Protein AF-A0A0F9VNE6-F1 (afdb_monomer_lite)

Structure (mmCIF, N/CA/C/O backbone):
data_AF-A0A0F9VNE6-F1
#
_entry.id   AF-A0A0F9VNE6-F1
#
loop_
_atom_site.group_PDB
_atom_site.id
_atom_site.type_symbol
_atom_site.label_atom_id
_atom_site.label_alt_id
_atom_site.label_comp_id
_atom_site.label_asym_id
_atom_site.label_entity_id
_atom_site.label_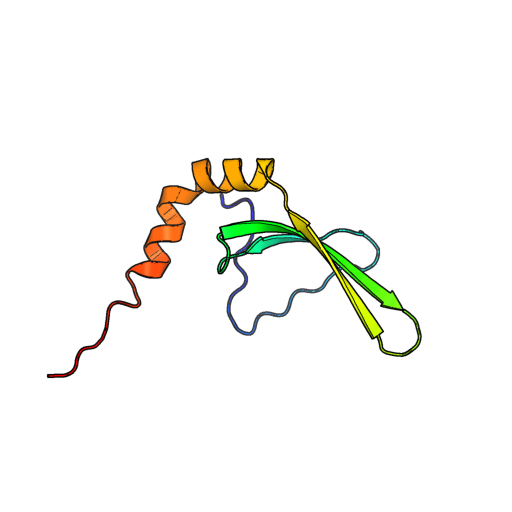seq_id
_atom_site.pdbx_PDB_ins_code
_atom_site.Cartn_x
_atom_site.Cartn_y
_atom_site.Cartn_z
_atom_site.occupancy
_atom_site.B_iso_or_equiv
_atom_site.auth_seq_id
_atom_site.auth_comp_id
_atom_site.auth_asym_id
_atom_site.auth_atom_id
_atom_site.pdbx_PDB_model_num
ATOM 1 N N . MET A 1 1 ? 19.843 -5.590 -2.878 1.00 41.28 1 MET A N 1
ATOM 2 C CA . MET A 1 1 ? 18.960 -5.589 -1.693 1.00 41.28 1 MET A CA 1
ATOM 3 C C . MET A 1 1 ? 17.568 -5.170 -2.147 1.00 41.28 1 MET A C 1
ATOM 5 O O . MET A 1 1 ? 17.446 -4.118 -2.769 1.00 41.28 1 MET A O 1
ATOM 9 N N . THR A 1 2 ? 16.545 -6.009 -1.977 1.00 52.09 2 THR A N 1
ATOM 10 C CA . THR A 1 2 ? 15.176 -5.672 -2.398 1.00 52.09 2 THR A CA 1
ATOM 11 C C . THR A 1 2 ? 14.571 -4.693 -1.400 1.00 52.09 2 THR A C 1
ATOM 13 O O . THR A 1 2 ? 14.543 -4.956 -0.206 1.00 52.09 2 THR A O 1
ATOM 16 N N . LYS A 1 3 ? 14.095 -3.543 -1.890 1.00 67.81 3 LYS A N 1
ATOM 17 C CA . LYS A 1 3 ? 13.498 -2.478 -1.063 1.00 67.81 3 LYS A CA 1
ATOM 18 C C . LYS A 1 3 ? 12.228 -2.919 -0.318 1.00 67.81 3 LYS A C 1
ATOM 20 O O . LYS A 1 3 ? 11.839 -2.276 0.647 1.00 67.81 3 LYS A O 1
ATOM 25 N N . TYR A 1 4 ? 11.585 -3.985 -0.786 1.00 72.94 4 TYR A N 1
ATOM 26 C CA . TYR A 1 4 ? 10.391 -4.569 -0.190 1.00 72.94 4 TYR A CA 1
ATOM 27 C C . TYR A 1 4 ? 10.702 -6.015 0.191 1.00 72.94 4 TYR A C 1
ATOM 29 O O . TYR A 1 4 ? 11.250 -6.758 -0.630 1.00 72.94 4 TYR A O 1
ATOM 37 N N . ASN A 1 5 ? 10.359 -6.396 1.419 1.00 73.25 5 ASN A N 1
ATOM 38 C CA . ASN A 1 5 ? 10.435 -7.783 1.859 1.00 73.25 5 ASN A CA 1
ATOM 39 C C . ASN A 1 5 ? 9.312 -8.570 1.183 1.00 73.25 5 ASN A C 1
ATOM 41 O O . ASN A 1 5 ? 8.169 -8.110 1.138 1.00 73.25 5 ASN A O 1
ATOM 45 N N . LYS A 1 6 ? 9.644 -9.736 0.628 1.00 79.94 6 LYS A N 1
ATOM 46 C CA . LYS A 1 6 ? 8.638 -10.638 0.073 1.00 79.94 6 LYS A CA 1
ATOM 47 C C . LYS A 1 6 ? 7.916 -11.321 1.235 1.00 79.94 6 LYS A C 1
ATOM 49 O O . LYS A 1 6 ? 8.571 -11.898 2.096 1.00 79.94 6 LYS A O 1
ATOM 54 N N . LEU A 1 7 ? 6.592 -11.229 1.246 1.00 80.31 7 LEU A N 1
ATOM 55 C CA . LEU A 1 7 ? 5.739 -12.032 2.118 1.00 80.31 7 LEU A CA 1
ATOM 56 C C . LEU A 1 7 ? 5.410 -13.329 1.371 1.00 80.31 7 LEU A C 1
ATOM 58 O O . LEU A 1 7 ? 5.035 -13.270 0.199 1.00 80.31 7 LEU A O 1
ATOM 62 N N . GLU A 1 8 ? 5.614 -14.472 2.022 1.00 81.88 8 GLU A N 1
ATOM 63 C CA . GLU A 1 8 ? 5.235 -15.788 1.492 1.00 81.88 8 GLU A CA 1
ATOM 64 C C . GLU A 1 8 ? 3.857 -16.201 2.024 1.00 81.88 8 GLU A C 1
ATOM 66 O O . GLU A 1 8 ? 3.368 -15.665 3.025 1.00 81.88 8 GLU A O 1
ATOM 71 N N . ASP A 1 9 ? 3.241 -17.176 1.364 1.00 80.44 9 ASP A N 1
ATOM 72 C CA . ASP A 1 9 ? 1.936 -17.702 1.753 1.00 80.44 9 ASP A CA 1
ATOM 73 C C . ASP A 1 9 ? 1.946 -18.214 3.204 1.00 80.44 9 ASP A C 1
ATOM 75 O O . ASP A 1 9 ? 2.868 -18.903 3.645 1.00 80.44 9 ASP A O 1
ATOM 79 N N . GLY A 1 10 ? 0.907 -17.857 3.963 1.00 83.31 10 GLY A N 1
ATOM 80 C CA . GLY A 1 10 ? 0.779 -18.199 5.383 1.00 83.31 10 GLY A CA 1
ATOM 81 C C . GLY A 1 10 ? 1.536 -17.277 6.346 1.00 83.31 10 GLY A C 1
ATOM 82 O O . GLY A 1 10 ? 1.387 -17.430 7.558 1.00 83.31 10 GLY A O 1
ATOM 83 N N . MET A 1 11 ? 2.305 -16.294 5.856 1.00 82.00 11 MET A N 1
ATOM 84 C CA . MET A 1 11 ? 2.948 -15.304 6.723 1.00 82.00 11 MET A CA 1
ATOM 85 C C . MET A 1 11 ? 1.984 -14.183 7.118 1.00 82.00 11 MET A C 1
ATOM 87 O O . MET A 1 11 ? 1.470 -13.448 6.275 1.00 82.00 11 MET A O 1
ATOM 91 N N . GLY A 1 12 ? 1.786 -14.013 8.425 1.00 76.31 12 GLY A N 1
ATOM 92 C CA . GLY A 1 12 ? 1.158 -12.818 8.981 1.00 76.31 12 GLY A CA 1
ATOM 93 C C . GLY A 1 12 ? 2.121 -11.630 8.972 1.00 76.31 12 GLY A C 1
ATOM 94 O O . GLY A 1 12 ? 3.329 -11.793 9.143 1.00 76.31 12 GLY A O 1
ATOM 95 N N . TYR A 1 13 ? 1.585 -10.423 8.804 1.00 77.06 13 TYR A N 1
ATOM 96 C CA . TYR A 1 13 ? 2.332 -9.179 8.968 1.00 77.06 13 TYR A CA 1
ATOM 97 C C . TYR A 1 13 ? 1.640 -8.329 10.029 1.00 77.06 13 TYR A C 1
ATOM 99 O O . TYR A 1 13 ? 0.457 -8.013 9.896 1.00 77.06 13 TYR A O 1
ATOM 107 N N . LEU A 1 14 ? 2.369 -7.986 11.092 1.00 74.94 14 LEU A N 1
ATOM 108 C CA . LEU A 1 14 ? 1.865 -7.083 12.120 1.00 74.94 14 LEU A CA 1
ATOM 109 C C . LEU A 1 14 ? 1.947 -5.653 11.596 1.00 74.94 14 LEU A C 1
ATOM 111 O O . LEU A 1 14 ? 3.015 -5.187 11.205 1.00 74.94 14 LEU A O 1
ATOM 115 N N . VAL A 1 15 ? 0.805 -4.977 11.582 1.00 71.62 15 VAL A N 1
ATOM 116 C CA . VAL A 1 15 ? 0.715 -3.565 11.222 1.00 71.62 15 VAL A CA 1
ATOM 117 C C . VAL A 1 15 ? 0.689 -2.772 12.516 1.00 71.62 15 VAL A C 1
ATOM 119 O O . VAL A 1 15 ? -0.208 -2.966 13.335 1.00 71.62 15 VAL A O 1
ATOM 122 N N . ASP A 1 16 ? 1.676 -1.898 12.696 1.00 70.38 16 ASP A N 1
ATOM 123 C CA . ASP A 1 16 ? 1.633 -0.914 13.768 1.00 70.38 16 ASP A CA 1
ATOM 124 C C . ASP A 1 16 ? 0.554 0.119 13.431 1.00 70.38 16 ASP A C 1
ATOM 126 O O . ASP A 1 16 ? 0.648 0.847 12.443 1.00 70.38 16 ASP A O 1
ATOM 130 N N . THR A 1 17 ? -0.507 0.149 14.233 1.00 64.38 17 THR A N 1
ATOM 131 C CA . THR A 1 17 ? -1.644 1.053 14.037 1.00 64.38 17 THR A CA 1
ATOM 132 C C . THR A 1 17 ? -1.312 2.509 14.366 1.00 64.38 17 THR A C 1
ATOM 134 O O . THR A 1 17 ? -2.154 3.374 14.151 1.00 64.38 17 THR A O 1
ATOM 137 N N . THR A 1 18 ? -0.117 2.791 14.897 1.00 64.75 18 THR A N 1
ATOM 138 C CA . THR A 1 18 ? 0.344 4.149 15.220 1.00 64.75 18 THR A CA 1
ATOM 139 C C . THR A 1 18 ? 1.082 4.837 14.063 1.00 64.75 18 THR A C 1
ATOM 141 O O . THR A 1 18 ? 1.197 6.062 14.067 1.00 64.75 18 THR A O 1
ATOM 144 N N . GLU A 1 19 ? 1.516 4.093 13.035 1.00 55.94 19 GLU A N 1
ATOM 145 C CA . GLU A 1 19 ? 2.230 4.624 11.863 1.00 55.94 19 GLU A CA 1
ATOM 146 C C . GLU A 1 19 ? 1.402 4.435 10.568 1.00 55.94 19 GLU A C 1
ATOM 148 O O . GLU A 1 19 ? 1.352 3.379 9.941 1.00 55.94 19 GLU A O 1
ATOM 153 N N . GLU A 1 20 ? 0.703 5.495 10.158 1.00 64.69 20 GLU A N 1
ATOM 154 C CA . GLU A 1 20 ? -0.539 5.442 9.367 1.00 64.69 20 GLU A CA 1
ATOM 155 C C . GLU A 1 20 ? -0.447 5.163 7.850 1.00 64.69 20 GLU A C 1
ATOM 157 O O . GLU A 1 20 ? -1.367 5.511 7.104 1.00 64.69 20 GLU A O 1
ATOM 162 N N . THR A 1 21 ? 0.594 4.521 7.310 1.00 74.38 21 THR A N 1
ATOM 163 C CA . THR A 1 21 ? 0.492 4.004 5.925 1.00 74.38 21 THR A CA 1
ATOM 164 C C . THR A 1 21 ? 1.502 2.904 5.596 1.00 74.38 21 THR A C 1
ATOM 166 O O . THR A 1 21 ? 2.694 3.163 5.424 1.00 74.38 21 THR A O 1
ATOM 169 N N . LEU A 1 22 ? 1.020 1.683 5.356 1.00 84.06 22 LEU A N 1
ATOM 170 C CA . LEU A 1 22 ? 1.841 0.592 4.831 1.00 84.06 22 LEU A CA 1
ATOM 171 C C . LEU A 1 22 ? 2.133 0.818 3.344 1.00 84.06 22 LEU A C 1
ATOM 173 O O . LEU A 1 22 ? 1.248 1.175 2.570 1.00 84.06 22 LEU A O 1
ATOM 177 N N . LYS A 1 23 ? 3.364 0.556 2.902 1.00 87.44 23 LYS A N 1
ATOM 178 C CA . LYS A 1 23 ? 3.728 0.602 1.481 1.00 87.44 23 LYS A CA 1
ATOM 179 C C . LYS A 1 23 ? 4.140 -0.774 0.975 1.00 87.44 23 LYS A C 1
ATOM 181 O O . LYS A 1 23 ? 5.157 -1.302 1.414 1.00 87.44 23 LYS A O 1
ATOM 186 N N . LEU A 1 24 ? 3.408 -1.318 0.001 1.00 87.38 24 LEU A N 1
ATOM 187 C CA . LEU A 1 24 ? 3.656 -2.662 -0.529 1.00 87.38 24 LEU A CA 1
ATOM 188 C C . LEU A 1 24 ? 3.723 -2.722 -2.050 1.00 87.38 24 LEU A C 1
ATOM 190 O O . LEU A 1 24 ? 3.042 -1.978 -2.754 1.00 87.38 24 LEU A O 1
ATOM 194 N N . ALA A 1 25 ? 4.543 -3.641 -2.552 1.00 89.69 25 ALA A N 1
ATOM 195 C CA . ALA A 1 25 ? 4.572 -4.028 -3.954 1.00 89.69 25 ALA A CA 1
ATOM 196 C C . ALA A 1 25 ? 3.626 -5.219 -4.164 1.00 89.69 25 ALA A C 1
ATOM 198 O O . ALA A 1 25 ? 3.830 -6.281 -3.586 1.00 89.69 25 ALA A O 1
ATOM 199 N N . CYS A 1 26 ? 2.589 -5.040 -4.978 1.00 86.56 26 CYS A N 1
ATOM 200 C CA . CYS A 1 26 ? 1.602 -6.077 -5.258 1.00 86.56 26 CYS A CA 1
ATOM 201 C C . CYS A 1 26 ? 2.091 -6.986 -6.394 1.00 86.56 26 CYS A C 1
ATOM 203 O O . CYS A 1 26 ? 2.406 -6.499 -7.484 1.00 86.56 26 CYS A O 1
ATOM 205 N N . CYS A 1 27 ? 2.147 -8.296 -6.144 1.00 83.12 27 CYS A N 1
ATOM 206 C CA . CYS A 1 27 ? 2.542 -9.300 -7.135 1.00 83.12 27 CYS A CA 1
ATOM 207 C C . CYS A 1 27 ? 1.496 -9.493 -8.245 1.00 83.12 27 CYS A C 1
ATOM 209 O O . CYS A 1 27 ? 1.883 -9.755 -9.380 1.00 83.12 27 CYS A O 1
ATOM 211 N N . ASP A 1 28 ? 0.210 -9.310 -7.937 1.00 82.56 28 ASP A N 1
ATOM 212 C CA . ASP A 1 28 ? -0.896 -9.495 -8.881 1.00 82.56 28 ASP A CA 1
ATOM 213 C C . ASP A 1 28 ? -0.945 -8.372 -9.932 1.00 82.56 28 ASP A C 1
ATOM 215 O O . ASP A 1 28 ? -0.792 -8.606 -11.130 1.00 82.56 28 ASP A O 1
ATOM 219 N N . CYS A 1 29 ? -1.037 -7.111 -9.496 1.00 86.44 29 CYS A N 1
ATOM 220 C CA . CYS A 1 29 ? -1.153 -5.982 -10.425 1.00 86.44 29 CYS A CA 1
ATOM 221 C C . CYS A 1 29 ? 0.191 -5.325 -10.804 1.00 86.44 29 CYS A C 1
ATOM 223 O O . CYS A 1 29 ? 0.236 -4.421 -11.647 1.00 86.44 29 CYS A O 1
ATOM 225 N N . GLY A 1 30 ? 1.299 -5.729 -10.172 1.00 86.69 30 GLY A N 1
ATOM 226 C CA . GLY A 1 30 ? 2.646 -5.230 -10.472 1.00 86.69 30 GLY A CA 1
ATOM 227 C C . GLY A 1 30 ? 2.856 -3.737 -10.178 1.00 86.69 30 GLY A C 1
ATOM 228 O O . GLY A 1 30 ? 3.665 -3.078 -10.848 1.00 86.69 30 GLY A O 1
ATOM 229 N N . MET A 1 31 ? 2.100 -3.179 -9.228 1.00 91.31 31 MET A N 1
ATOM 230 C CA . MET A 1 31 ? 2.187 -1.784 -8.782 1.00 91.31 31 MET A CA 1
ATOM 231 C C . MET A 1 31 ? 2.547 -1.694 -7.300 1.00 91.31 31 MET A C 1
ATOM 233 O O . MET A 1 31 ? 2.327 -2.621 -6.523 1.00 91.31 31 MET A O 1
ATOM 237 N N . VAL A 1 32 ? 3.099 -0.547 -6.912 1.00 92.25 32 VAL A N 1
ATOM 238 C CA . VAL A 1 32 ? 3.327 -0.194 -5.511 1.00 92.25 32 VAL A CA 1
ATOM 239 C C . VAL A 1 32 ? 2.132 0.601 -4.989 1.00 92.25 32 VAL A C 1
ATOM 241 O O . VAL A 1 32 ? 1.720 1.587 -5.608 1.00 92.25 32 VAL A O 1
ATOM 244 N N . HIS A 1 33 ? 1.602 0.192 -3.839 1.00 91.69 33 HIS A N 1
ATOM 245 C CA . HIS A 1 33 ? 0.471 0.818 -3.165 1.00 91.69 33 HIS A CA 1
ATOM 246 C C . HIS A 1 33 ? 0.859 1.318 -1.783 1.00 91.69 33 HIS A C 1
ATOM 248 O O . HIS A 1 33 ? 1.618 0.676 -1.065 1.00 91.69 33 HIS A O 1
ATOM 254 N N . TYR A 1 34 ? 0.278 2.447 -1.421 1.00 90.88 34 TYR A N 1
ATOM 255 C CA . TYR A 1 34 ? 0.035 2.846 -0.051 1.00 90.88 34 TYR A CA 1
ATOM 256 C C . TYR A 1 34 ? -1.276 2.209 0.414 1.00 90.88 34 TYR A C 1
ATOM 258 O O . TYR A 1 34 ? -2.268 2.274 -0.318 1.00 90.88 34 TYR A O 1
ATOM 266 N N . ILE A 1 35 ? -1.266 1.614 1.601 1.00 87.69 35 ILE A N 1
ATOM 267 C CA . ILE A 1 35 ? -2.420 1.041 2.281 1.00 87.69 35 ILE A CA 1
ATOM 268 C C . ILE A 1 35 ? -2.584 1.730 3.629 1.00 87.69 35 ILE A C 1
ATOM 270 O O . ILE A 1 35 ? -1.683 1.680 4.464 1.00 87.69 35 ILE A O 1
ATOM 274 N N . GLY A 1 36 ? -3.739 2.356 3.828 1.00 86.50 36 GLY A N 1
ATOM 275 C CA . GLY A 1 36 ? -4.202 2.773 5.148 1.00 86.50 36 GLY A CA 1
ATOM 276 C C . GLY A 1 36 ? -5.150 1.715 5.699 1.00 86.50 36 GLY A C 1
ATOM 277 O O . GLY A 1 36 ? -6.038 1.269 4.969 1.00 86.50 36 GLY A O 1
ATOM 278 N N . ILE A 1 37 ? -4.952 1.309 6.951 1.00 82.81 37 ILE A N 1
ATOM 279 C CA . ILE A 1 37 ? -5.855 0.408 7.669 1.00 82.81 37 ILE A CA 1
ATOM 280 C C . ILE A 1 37 ? -6.344 1.158 8.898 1.00 82.81 37 ILE A C 1
ATOM 282 O O . ILE A 1 37 ? -5.536 1.619 9.698 1.00 82.81 37 ILE A O 1
ATOM 286 N N . THR A 1 38 ? -7.657 1.266 9.051 1.00 80.75 38 THR A N 1
ATOM 287 C CA . THR A 1 38 ? -8.273 1.862 10.236 1.00 80.75 38 THR A CA 1
ATOM 288 C C . THR A 1 38 ? -9.267 0.869 10.809 1.00 80.75 38 THR A C 1
ATOM 290 O O . THR A 1 38 ? -10.145 0.376 10.097 1.00 80.75 38 THR A O 1
ATOM 293 N N . ILE A 1 39 ? -9.126 0.582 12.099 1.00 78.25 39 ILE A N 1
ATOM 294 C CA . ILE A 1 39 ? -10.098 -0.189 12.868 1.00 78.25 39 ILE A CA 1
ATOM 295 C C . ILE A 1 39 ? -10.935 0.837 13.619 1.00 78.25 39 ILE A C 1
ATOM 297 O O . ILE A 1 39 ? -10.394 1.620 14.396 1.00 78.25 39 ILE A O 1
ATOM 301 N N . LYS A 1 40 ? -12.235 0.881 13.335 1.00 74.69 40 LYS A N 1
ATOM 302 C CA . LYS A 1 40 ? -13.170 1.708 14.097 1.00 74.69 40 LYS A CA 1
ATOM 303 C C . LYS A 1 40 ? -13.839 0.818 15.137 1.00 74.69 40 LYS A C 1
ATOM 305 O O . LYS A 1 40 ? -14.141 -0.336 14.823 1.00 74.69 40 LYS A O 1
ATOM 310 N N . ASP A 1 41 ? -14.062 1.347 16.337 1.00 72.38 41 ASP A N 1
ATOM 311 C CA . ASP A 1 41 ? -14.852 0.655 17.354 1.00 72.38 41 ASP A CA 1
ATOM 312 C C . ASP A 1 41 ? -16.179 0.200 16.715 1.00 72.38 41 ASP A C 1
ATOM 314 O O . ASP A 1 41 ? -16.818 0.970 15.991 1.00 72.38 41 ASP A O 1
ATOM 318 N N . ASP A 1 42 ? -16.506 -1.081 16.909 1.00 67.25 42 ASP A N 1
ATOM 319 C CA . ASP A 1 42 ? -17.621 -1.841 16.309 1.00 67.25 42 ASP A CA 1
ATOM 320 C C . ASP A 1 42 ? -17.365 -2.532 14.943 1.00 67.25 42 ASP A C 1
ATOM 322 O O . ASP A 1 42 ? -18.133 -2.431 13.985 1.00 67.25 42 ASP A O 1
ATOM 326 N N . GLN A 1 43 ? -16.317 -3.368 14.915 1.00 68.31 43 GLN A N 1
ATOM 327 C CA . GLN A 1 43 ? -16.100 -4.525 14.013 1.00 68.31 43 GLN A CA 1
ATOM 328 C C . GLN A 1 43 ? -15.747 -4.260 12.543 1.00 68.31 43 GLN A C 1
ATOM 330 O O . GLN A 1 43 ? -15.377 -5.200 11.836 1.00 68.31 43 GLN A O 1
ATOM 335 N N . ASN A 1 44 ? -15.802 -3.019 12.066 1.00 77.88 44 ASN A N 1
ATOM 336 C CA . ASN A 1 44 ? -15.486 -2.726 10.670 1.00 77.88 44 ASN A CA 1
ATOM 337 C C . ASN A 1 44 ? -14.021 -2.319 10.482 1.00 77.88 44 ASN A C 1
ATOM 339 O O . ASN A 1 44 ? -13.515 -1.395 11.123 1.00 77.88 44 ASN A O 1
ATOM 343 N N . ILE A 1 45 ? -13.360 -2.988 9.536 1.00 82.50 45 ILE A N 1
ATOM 344 C CA . ILE A 1 45 ? -12.021 -2.632 9.066 1.00 82.50 45 ILE A CA 1
ATOM 345 C C . ILE A 1 45 ? -12.182 -1.791 7.804 1.00 82.50 45 ILE A C 1
ATOM 347 O O . ILE A 1 45 ? -12.735 -2.249 6.803 1.00 82.50 45 ILE A O 1
ATOM 351 N N . MET A 1 46 ? -11.676 -0.562 7.834 1.00 81.69 46 MET A N 1
ATOM 352 C CA . MET A 1 46 ? -11.562 0.272 6.644 1.00 81.69 46 MET A CA 1
ATOM 353 C C . MET A 1 46 ? -10.173 0.100 6.038 1.00 81.69 46 MET A C 1
ATOM 355 O O . MET A 1 46 ? -9.168 0.254 6.731 1.00 81.69 46 MET A O 1
ATOM 359 N N . ILE A 1 47 ? -10.120 -0.193 4.737 1.00 86.00 47 ILE A N 1
ATOM 360 C CA . ILE A 1 47 ? -8.866 -0.326 3.990 1.00 86.00 47 ILE A CA 1
ATOM 361 C C . ILE A 1 47 ? -8.886 0.644 2.810 1.00 86.00 47 ILE A C 1
ATOM 363 O O . ILE A 1 47 ? -9.726 0.542 1.916 1.00 86.00 47 ILE A O 1
ATOM 367 N N . GLY A 1 48 ? -7.949 1.588 2.803 1.00 86.56 48 GLY A N 1
ATOM 368 C CA . GLY A 1 48 ? -7.757 2.546 1.717 1.00 86.56 48 GLY A CA 1
ATOM 369 C C . GLY A 1 48 ? -6.524 2.208 0.888 1.00 86.56 48 GLY A C 1
ATOM 370 O O . GLY A 1 48 ? -5.467 1.936 1.447 1.00 86.56 48 GLY A O 1
ATOM 371 N N . PHE A 1 49 ? -6.629 2.284 -0.442 1.00 89.75 49 PHE A N 1
ATOM 372 C CA . PHE A 1 49 ? -5.510 2.042 -1.359 1.00 89.75 49 PHE A CA 1
ATOM 373 C C . PHE A 1 49 ? -5.178 3.289 -2.177 1.00 89.75 49 PHE A C 1
ATOM 375 O O . PHE A 1 49 ? -6.051 3.893 -2.803 1.00 89.75 49 PHE A O 1
ATOM 382 N N . LYS A 1 50 ? -3.892 3.636 -2.269 1.00 93.69 50 LYS A N 1
ATOM 383 C CA . LYS A 1 50 ? -3.396 4.688 -3.169 1.00 93.69 50 LYS A CA 1
ATOM 384 C C . LYS A 1 50 ? -2.172 4.211 -3.940 1.00 93.69 50 LYS A C 1
ATOM 386 O O . LYS A 1 50 ? -1.180 3.781 -3.366 1.00 93.69 50 LYS A O 1
ATOM 391 N N . LYS A 1 51 ? -2.209 4.330 -5.267 1.00 94.00 51 LYS A N 1
ATOM 392 C CA . LYS A 1 51 ? -1.085 3.948 -6.139 1.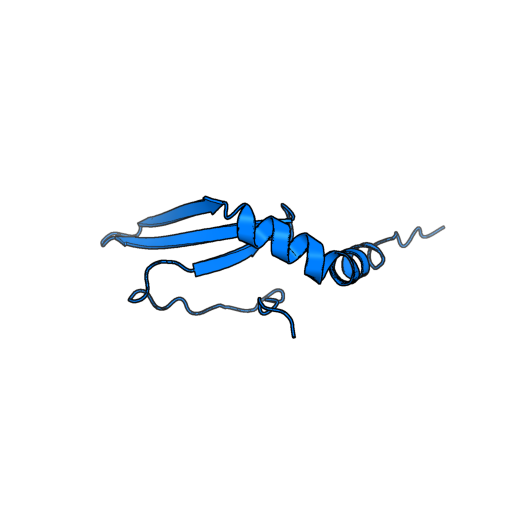00 94.00 51 LYS A CA 1
ATOM 393 C C . LYS A 1 51 ? 0.084 4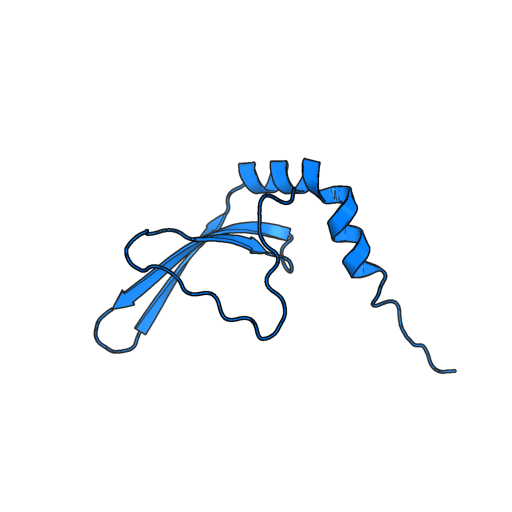.927 -6.020 1.00 94.00 51 LYS A C 1
ATOM 395 O O . LYS A 1 51 ? -0.101 6.132 -6.181 1.00 94.00 51 LYS A O 1
ATOM 400 N N . ASP A 1 52 ? 1.295 4.397 -5.871 1.00 94.62 52 ASP A N 1
ATOM 401 C CA . ASP A 1 52 ? 2.539 5.150 -6.032 1.00 94.62 52 ASP A CA 1
ATOM 402 C C . ASP A 1 52 ? 3.165 4.868 -7.402 1.00 94.62 52 ASP A C 1
ATOM 404 O O . ASP A 1 52 ? 3.898 3.894 -7.612 1.00 94.62 52 ASP A O 1
ATOM 408 N N . LYS A 1 53 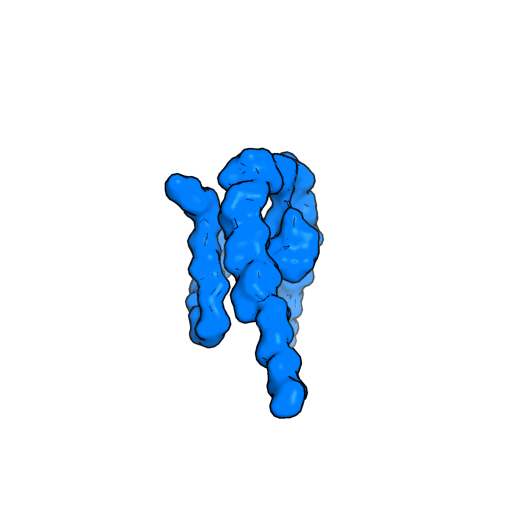? 2.901 5.764 -8.355 1.00 94.44 53 LYS A N 1
ATOM 409 C CA . LYS A 1 53 ? 3.427 5.663 -9.722 1.00 94.44 53 LYS A CA 1
ATOM 410 C C . LYS A 1 53 ? 4.956 5.756 -9.766 1.00 94.44 53 LYS A C 1
ATOM 412 O O . LYS A 1 53 ? 5.582 5.061 -10.566 1.00 94.44 53 LYS A O 1
ATOM 417 N N . ARG A 1 54 ? 5.570 6.576 -8.905 1.00 93.31 54 ARG A N 1
ATOM 418 C CA . ARG A 1 54 ? 7.026 6.781 -8.893 1.00 93.31 54 ARG A CA 1
ATOM 419 C C . ARG A 1 54 ? 7.732 5.546 -8.354 1.00 93.31 54 ARG A C 1
ATOM 421 O O . ARG A 1 54 ? 8.650 5.045 -9.001 1.00 93.31 54 ARG A O 1
ATOM 428 N N . ALA A 1 55 ? 7.283 5.027 -7.213 1.00 91.19 55 ALA A N 1
ATOM 429 C CA . ALA A 1 55 ? 7.843 3.802 -6.654 1.00 91.19 55 ALA A CA 1
ATOM 430 C C . ALA A 1 55 ? 7.593 2.593 -7.563 1.00 91.19 55 ALA A C 1
ATOM 432 O O . ALA A 1 55 ? 8.466 1.740 -7.673 1.00 91.19 55 ALA A O 1
ATOM 433 N N . THR A 1 56 ? 6.461 2.549 -8.272 1.00 91.81 56 THR A N 1
ATOM 434 C CA . THR A 1 56 ? 6.199 1.526 -9.297 1.00 91.81 56 THR A CA 1
ATOM 435 C C . THR A 1 56 ? 7.213 1.597 -10.437 1.00 91.81 56 THR A C 1
ATOM 437 O O . THR A 1 56 ? 7.776 0.576 -10.827 1.00 91.81 56 THR A O 1
ATOM 440 N N . ALA A 1 57 ? 7.490 2.792 -10.967 1.00 90.62 57 ALA A N 1
ATOM 441 C CA . ALA A 1 57 ? 8.487 2.963 -12.021 1.00 90.62 57 ALA A CA 1
ATOM 442 C C . ALA A 1 57 ? 9.892 2.559 -11.546 1.00 90.62 57 ALA A C 1
ATOM 444 O O . ALA A 1 57 ? 10.615 1.882 -12.274 1.00 90.62 57 ALA A O 1
ATOM 445 N N . GLN A 1 58 ? 10.261 2.923 -10.314 1.00 89.25 58 GLN A N 1
ATOM 446 C CA . GLN A 1 58 ? 11.518 2.494 -9.698 1.00 89.25 58 GLN A CA 1
ATOM 447 C C . GLN A 1 58 ? 11.576 0.971 -9.535 1.00 89.25 58 GLN A C 1
ATOM 449 O O . GLN A 1 58 ? 12.546 0.361 -9.974 1.00 89.25 58 GLN A O 1
ATOM 454 N N . LEU A 1 59 ? 10.534 0.350 -8.971 1.00 86.50 59 LEU A N 1
ATOM 455 C CA . LEU A 1 59 ? 10.440 -1.104 -8.824 1.00 86.50 59 LEU A CA 1
ATOM 456 C C . LEU A 1 59 ? 10.628 -1.792 -10.175 1.00 86.50 59 LEU A C 1
ATOM 458 O O . LEU A 1 59 ? 11.439 -2.695 -10.288 1.00 86.50 59 LEU A O 1
ATOM 462 N N . ARG A 1 60 ? 9.951 -1.328 -11.228 1.00 85.88 60 ARG A N 1
ATOM 463 C CA . ARG A 1 60 ? 10.109 -1.899 -12.571 1.00 85.88 60 ARG A CA 1
ATOM 464 C C . ARG A 1 60 ? 11.548 -1.775 -13.065 1.00 85.88 60 ARG A C 1
ATOM 466 O O . ARG A 1 60 ? 12.115 -2.768 -13.490 1.00 85.88 60 ARG A O 1
ATOM 473 N N . ARG A 1 61 ? 12.181 -0.607 -12.940 1.00 84.81 61 ARG A N 1
ATOM 474 C CA . ARG A 1 61 ? 13.579 -0.419 -13.372 1.00 84.81 61 ARG A CA 1
ATOM 475 C C . ARG A 1 61 ? 14.568 -1.308 -12.614 1.00 84.81 61 ARG A C 1
ATOM 477 O O . ARG A 1 61 ? 15.517 -1.791 -13.216 1.00 84.81 61 ARG A O 1
ATOM 484 N N . HIS A 1 62 ? 14.349 -1.526 -11.319 1.00 78.56 62 HIS A N 1
ATOM 485 C CA . HIS A 1 62 ? 15.280 -2.269 -10.463 1.00 78.56 62 HIS A CA 1
ATOM 486 C C . HIS A 1 62 ? 14.941 -3.763 -10.306 1.00 78.56 62 HIS A C 1
ATOM 488 O O . HIS A 1 62 ? 15.798 -4.533 -9.886 1.00 78.56 62 HIS A O 1
ATOM 494 N N . SER A 1 63 ? 13.716 -4.189 -10.629 1.00 66.44 63 SER A N 1
ATOM 495 C CA . SER A 1 63 ? 13.214 -5.556 -10.407 1.00 66.44 63 SER A CA 1
ATOM 496 C C . SER A 1 63 ? 12.756 -6.273 -11.682 1.00 66.44 63 SER A C 1
ATOM 498 O O . SER A 1 63 ? 12.308 -7.416 -11.584 1.00 66.44 63 SER A O 1
ATOM 500 N N . TYR A 1 64 ? 12.908 -5.671 -12.872 1.00 52.62 64 TYR A N 1
ATOM 501 C CA . TYR A 1 64 ? 12.594 -6.325 -14.157 1.00 52.62 64 TYR A CA 1
ATOM 502 C C . TYR A 1 64 ? 13.348 -7.656 -14.369 1.00 52.62 64 TYR A C 1
ATOM 504 O O . TYR A 1 64 ? 12.875 -8.493 -15.128 1.00 52.62 64 TYR A O 1
ATOM 512 N N . GLY A 1 65 ? 14.464 -7.894 -13.664 1.00 45.50 65 GLY A N 1
ATOM 513 C CA . GLY A 1 65 ? 15.190 -9.172 -13.693 1.00 45.50 65 GLY A CA 1
ATOM 514 C C . GLY A 1 65 ? 14.678 -10.261 -12.734 1.00 45.50 65 GLY A C 1
ATOM 515 O O . GLY A 1 65 ? 14.968 -11.430 -12.951 1.00 45.50 65 GLY A O 1
ATOM 516 N N . PHE A 1 66 ? 13.906 -9.919 -11.693 1.00 48.00 66 PHE A N 1
ATOM 517 C CA . PHE A 1 66 ? 13.516 -10.875 -10.637 1.00 48.00 66 PHE A CA 1
ATOM 518 C C . PHE A 1 66 ? 12.026 -11.245 -10.646 1.00 48.00 66 PHE A C 1
ATOM 520 O O . PHE A 1 66 ? 11.672 -12.339 -10.217 1.00 48.00 66 PHE A O 1
ATOM 527 N N . LEU A 1 67 ? 11.143 -10.391 -11.180 1.00 45.16 67 LEU A N 1
ATOM 528 C CA . LEU A 1 67 ? 9.714 -10.724 -11.311 1.00 45.16 67 LEU A CA 1
ATOM 529 C C . LEU A 1 67 ? 9.426 -11.716 -12.455 1.00 45.16 67 LEU A C 1
ATOM 531 O O . LEU A 1 67 ? 8.396 -12.385 -12.425 1.00 45.16 67 LEU A O 1
ATOM 535 N N . GLN A 1 68 ? 10.327 -11.860 -13.437 1.00 42.88 68 GLN A N 1
ATOM 536 C CA . GLN A 1 68 ? 10.195 -12.887 -14.482 1.00 42.88 68 GLN A CA 1
ATOM 537 C C . GLN A 1 68 ? 10.491 -14.307 -13.969 1.00 42.88 68 GLN A C 1
ATOM 539 O O . GLN A 1 68 ? 9.858 -15.253 -14.431 1.00 42.88 68 GLN A O 1
ATOM 544 N N . GLN A 1 69 ? 11.35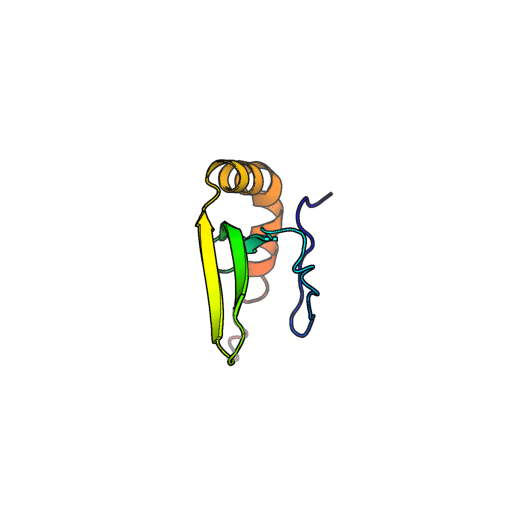5 -14.469 -12.960 1.00 44.84 69 GLN A N 1
ATOM 545 C CA . GLN A 1 69 ? 11.736 -15.795 -12.446 1.00 44.84 69 GLN A CA 1
ATOM 546 C C . GLN A 1 69 ? 10.594 -16.532 -11.722 1.00 44.84 69 GLN A C 1
ATOM 548 O O . GLN A 1 69 ? 10.613 -17.756 -11.623 1.00 44.84 69 GLN A O 1
ATOM 553 N N . GLY A 1 70 ? 9.565 -15.816 -11.252 1.00 42.00 70 GLY A N 1
ATOM 554 C CA . GLY A 1 70 ? 8.368 -16.431 -10.666 1.00 42.00 70 GLY A CA 1
ATOM 555 C C . GLY A 1 70 ? 7.376 -16.981 -11.697 1.00 42.00 70 GLY A C 1
ATOM 556 O O . GLY A 1 70 ? 6.546 -17.818 -11.356 1.00 42.00 70 GLY A O 1
ATOM 557 N N . ARG A 1 71 ? 7.457 -16.544 -12.963 1.00 40.81 71 ARG A N 1
ATOM 558 C CA . ARG A 1 71 ? 6.501 -16.933 -14.015 1.00 40.81 71 ARG A CA 1
ATOM 559 C C . ARG A 1 71 ? 6.946 -18.162 -14.813 1.00 40.81 71 ARG A C 1
ATOM 561 O O . ARG A 1 71 ? 6.114 -18.796 -15.453 1.00 40.81 71 ARG A O 1
ATOM 568 N N . GLU A 1 72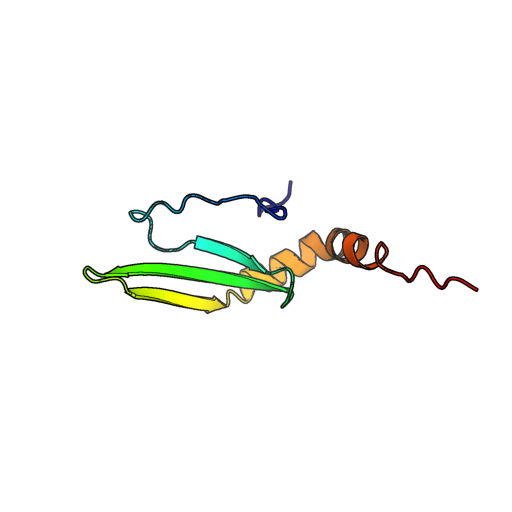 ? 8.225 -18.532 -14.749 1.00 43.41 72 GLU A N 1
ATOM 569 C CA . GLU A 1 72 ? 8.742 -19.729 -15.430 1.00 43.41 72 GLU A CA 1
ATOM 570 C C . GLU A 1 72 ? 8.470 -21.034 -14.669 1.00 43.41 72 GLU A C 1
ATOM 572 O O . GLU A 1 72 ? 8.383 -22.086 -15.296 1.00 43.41 72 GLU A O 1
ATOM 577 N N . LYS A 1 73 ? 8.235 -20.990 -13.349 1.00 42.41 73 LYS A N 1
ATOM 578 C CA . LYS A 1 73 ? 7.972 -22.204 -12.549 1.00 42.41 73 LYS A CA 1
ATOM 579 C C . LYS A 1 73 ? 6.543 -22.759 -12.652 1.00 42.41 73 LYS A C 1
ATOM 581 O O . LYS A 1 73 ? 6.293 -23.847 -12.152 1.00 42.41 73 LYS A O 1
ATOM 586 N N . HIS A 1 74 ? 5.628 -22.070 -13.340 1.00 39.41 74 HIS A N 1
ATOM 587 C CA . HIS A 1 74 ? 4.260 -22.548 -13.604 1.00 39.41 74 HIS A CA 1
ATOM 588 C C . HIS A 1 74 ? 3.994 -22.848 -15.092 1.00 39.41 74 HIS A C 1
ATOM 590 O O . HIS A 1 74 ? 2.846 -22.834 -15.539 1.00 39.41 74 HIS A O 1
ATOM 596 N N . LYS A 1 75 ? 5.028 -23.161 -15.888 1.00 35.94 75 LYS A N 1
ATOM 597 C CA . LYS A 1 75 ? 4.812 -23.862 -17.162 1.00 35.94 75 LYS A CA 1
ATOM 598 C C . LYS A 1 75 ? 4.514 -25.336 -16.874 1.00 35.94 75 LYS A C 1
ATOM 600 O O . LYS A 1 75 ? 5.418 -26.148 -16.774 1.00 35.94 75 LYS A O 1
ATOM 605 N N . LEU A 1 76 ? 3.219 -25.613 -16.725 1.00 37.53 76 LEU A N 1
ATOM 606 C CA . LEU A 1 76 ? 2.524 -26.808 -17.208 1.00 37.53 76 LEU A CA 1
ATOM 607 C C . LEU A 1 76 ? 3.312 -28.127 -17.120 1.00 37.53 76 LEU A C 1
ATOM 609 O O . LEU A 1 76 ? 4.016 -28.502 -18.055 1.00 37.53 76 LEU A O 1
ATOM 613 N N . VAL A 1 77 ? 3.040 -28.901 -16.068 1.00 41.75 77 VAL A N 1
ATOM 614 C CA . VAL A 1 77 ? 2.985 -30.360 -16.205 1.00 41.75 77 VAL A CA 1
ATOM 615 C C . VAL A 1 77 ? 1.817 -30.650 -17.154 1.00 41.75 77 VAL A C 1
ATOM 617 O O . VAL A 1 77 ? 0.657 -30.645 -16.748 1.00 41.75 77 VAL A O 1
ATOM 620 N N . ARG A 1 78 ? 2.108 -30.791 -18.450 1.00 37.91 78 ARG A N 1
ATOM 621 C CA . ARG A 1 78 ? 1.256 -31.568 -19.351 1.00 37.91 78 ARG A CA 1
ATOM 622 C C . ARG A 1 78 ? 1.674 -33.016 -19.136 1.00 37.91 78 ARG A C 1
ATOM 624 O O . ARG A 1 78 ? 2.805 -33.365 -19.450 1.00 37.91 78 ARG A O 1
ATOM 631 N N . ASN A 1 79 ? 0.806 -33.785 -18.487 1.00 40.81 79 ASN A N 1
ATOM 632 C CA . ASN A 1 79 ? 0.902 -35.235 -18.516 1.00 40.81 79 ASN A CA 1
ATOM 633 C C . ASN A 1 79 ? 0.318 -35.675 -19.857 1.00 40.81 79 ASN A C 1
ATOM 635 O O . ASN A 1 79 ? -0.853 -35.392 -20.128 1.00 40.81 79 ASN A O 1
ATOM 639 N N . ASP A 1 80 ? 1.171 -36.290 -20.664 1.00 42.91 80 ASP A N 1
ATOM 640 C CA . ASP A 1 80 ? 0.795 -37.087 -21.826 1.00 42.91 80 ASP A CA 1
ATOM 641 C C . ASP A 1 80 ? 0.284 -38.460 -21.358 1.00 42.91 80 ASP A C 1
ATOM 643 O O . ASP A 1 80 ? 0.824 -38.974 -20.345 1.00 42.91 80 ASP A O 1
#

Sequence (80 aa):
MTKYNKLEDGMGYLVDTTEETLKLACCDCGMVHYIGITIKDDQNIMIGFKKDKRATAQLRRHSYGFLQQGREKHKLVRND

Foldseek 3Di:
DDPADDDDPPDDDDDDLVDAWDWDQDLPVQFIWTWGWDDDPPDDIDIDIDTDPPVSVVCCVVCVPPSVVVVVVPPDPPDD

Secondary structure (DSSP, 8-state):
--SSPPPPTT------TTS--EEEE-TTT--EEEEEEEEPSSSPEEEEEEEEHHHHHHHHHHHTTTSSTTTGGGS-----

pLDDT: mean 72.4, std 18.31, range [35.94, 94.62]

Organism: NCBI:txid412755

Radius of gyration: 16.35 Å; chains: 1; bounding box: 37×44×39 Å